Protein AF-A0A8T4DBW3-F1 (afdb_monomer_lite)

Secondary structure (DSSP, 8-state):
-HHHHHHHHHHHTTPPP-------HHHHHHHHHTS-GGG---SSPPHHHHHHHHHT-

Radius of gyration: 13.49 Å; chains: 1; bounding box: 26×20×34 Å

Foldseek 3Di:
DVVVVVVVVCVVVVHDDLFDADDDVLCVVCVVVVHDSLPRDDVPRDPRNVGVVVSVD

Sequence (57 aa):
MVSEEIEQYCREKGIKIAGKILNDETVTKALVTGVPVVAYEVEPRGEAAEAIAQMWA

Structure (mmCIF, N/CA/C/O backbone):
data_AF-A0A8T4DBW3-F1
#
_entry.id   AF-A0A8T4DBW3-F1
#
loop_
_atom_site.group_PDB
_atom_site.id
_atom_site.type_symbol
_atom_site.label_atom_id
_atom_site.label_alt_id
_atom_site.label_comp_id
_atom_site.label_asym_id
_atom_site.label_entity_id
_atom_site.label_seq_id
_atom_site.pdbx_PDB_ins_code
_atom_site.Cartn_x
_atom_site.Cartn_y
_atom_site.Cartn_z
_atom_site.occupancy
_atom_site.B_iso_or_equiv
_atom_site.auth_seq_id
_atom_site.auth_comp_id
_atom_site.auth_asym_id
_atom_site.auth_atom_id
_atom_site.pdbx_PDB_model_num
ATOM 1 N N . MET A 1 1 ? 5.423 2.489 16.094 1.00 58.38 1 MET A N 1
ATOM 2 C CA . MET A 1 1 ? 5.464 2.755 14.630 1.00 58.38 1 MET A CA 1
ATOM 3 C C . MET A 1 1 ? 4.115 3.321 14.196 1.00 58.38 1 MET A C 1
ATOM 5 O O . MET A 1 1 ? 3.118 2.892 14.751 1.00 58.38 1 MET A O 1
ATOM 9 N N . VAL A 1 2 ? 4.043 4.239 13.219 1.00 69.69 2 VAL A N 1
ATOM 10 C CA . VAL A 1 2 ? 2.778 4.917 12.811 1.00 69.69 2 VAL A CA 1
ATOM 11 C C . VAL A 1 2 ? 1.645 3.933 12.465 1.00 69.69 2 VAL A C 1
ATOM 13 O O . VAL A 1 2 ? 0.477 4.220 12.709 1.00 69.69 2 VAL A O 1
ATOM 16 N N . SER A 1 3 ? 1.970 2.739 11.957 1.00 83.38 3 SER A N 1
ATOM 17 C CA . SER A 1 3 ? 0.968 1.705 11.675 1.00 83.38 3 SER A CA 1
ATOM 18 C 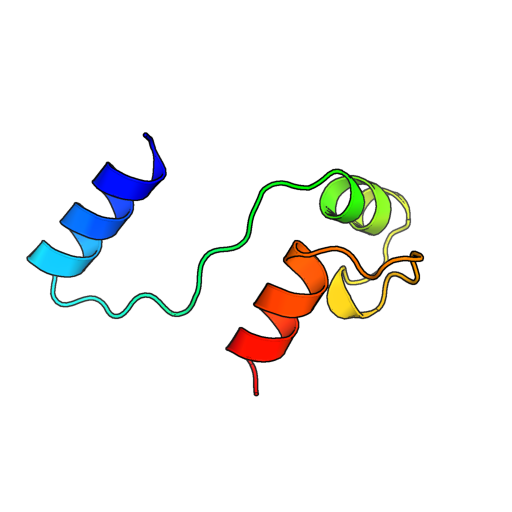C . SER A 1 3 ? 0.241 1.196 12.925 1.00 83.38 3 SER A C 1
ATOM 20 O O . SER A 1 3 ? -0.940 0.886 12.843 1.00 83.38 3 SER A O 1
ATOM 22 N N . GLU A 1 4 ? 0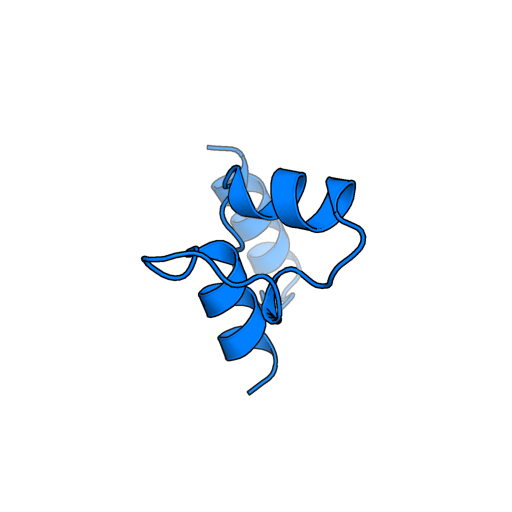.899 1.130 14.084 1.00 90.94 4 GLU A N 1
ATOM 23 C CA . GLU A 1 4 ? 0.313 0.578 15.317 1.00 90.94 4 GLU A CA 1
ATOM 24 C C . GLU A 1 4 ? -0.802 1.471 15.870 1.00 90.94 4 GLU A C 1
ATOM 26 O O . GLU A 1 4 ? -1.826 0.966 16.323 1.00 90.94 4 GLU A O 1
ATOM 31 N N . GLU A 1 5 ? -0.637 2.792 15.782 1.00 94.12 5 GLU A N 1
ATOM 32 C CA . GLU A 1 5 ? -1.645 3.767 16.218 1.00 94.12 5 GLU A CA 1
ATOM 33 C C . GLU A 1 5 ? -2.911 3.683 15.354 1.00 94.12 5 GLU A C 1
ATOM 35 O O . GLU A 1 5 ? -4.028 3.694 15.872 1.00 94.12 5 GLU A O 1
ATOM 40 N N . ILE A 1 6 ? -2.741 3.519 14.037 1.00 93.50 6 ILE A N 1
ATOM 41 C CA . ILE A 1 6 ? -3.851 3.329 13.092 1.00 93.50 6 ILE A CA 1
ATOM 42 C C . ILE A 1 6 ? -4.559 1.997 13.366 1.00 93.50 6 ILE A C 1
ATOM 44 O O . ILE A 1 6 ? -5.788 1.947 13.434 1.00 93.50 6 ILE A O 1
ATOM 48 N N . GLU A 1 7 ? -3.798 0.917 13.559 1.00 94.69 7 GLU A N 1
ATOM 49 C CA . GLU A 1 7 ? -4.350 -0.407 13.856 1.00 94.69 7 GLU A CA 1
ATOM 50 C C . GLU A 1 7 ? -5.137 -0.411 15.172 1.00 94.69 7 GLU A C 1
ATOM 52 O O . GLU A 1 7 ? -6.229 -0.984 15.250 1.00 94.69 7 GLU A O 1
ATOM 57 N N . GLN A 1 8 ? -4.611 0.262 16.196 1.00 96.38 8 GLN A N 1
ATOM 58 C CA . GLN A 1 8 ? -5.275 0.408 17.483 1.00 96.38 8 GLN A CA 1
ATOM 59 C C . GLN A 1 8 ? -6.575 1.207 17.357 1.00 96.38 8 GLN A C 1
ATOM 61 O O . GLN A 1 8 ? -7.614 0.754 17.839 1.00 96.38 8 GLN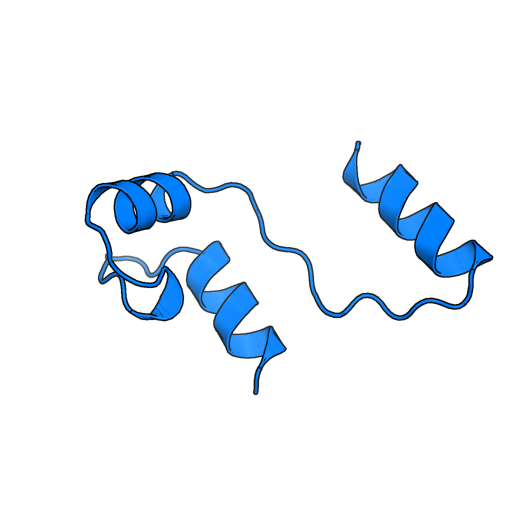 A O 1
ATOM 66 N N . TYR A 1 9 ? -6.555 2.332 16.640 1.00 96.19 9 TYR A N 1
ATOM 67 C CA . TYR A 1 9 ? -7.758 3.116 16.374 1.00 96.19 9 TYR A CA 1
ATOM 68 C C . TYR A 1 9 ? -8.834 2.292 15.651 1.00 96.19 9 TYR A C 1
ATOM 70 O O . TYR A 1 9 ? -9.996 2.279 16.063 1.00 96.19 9 TYR A O 1
ATOM 78 N N . CYS A 1 10 ? -8.461 1.556 14.598 1.00 96.25 10 CYS A N 1
ATOM 79 C CA . CYS A 1 10 ? -9.394 0.694 13.872 1.00 96.25 10 CYS A CA 1
ATOM 80 C C . CYS A 1 10 ? -10.004 -0.376 14.788 1.00 96.25 10 CYS A C 1
ATOM 82 O O . CYS A 1 10 ? -11.218 -0.584 14.758 1.00 96.25 10 CYS A O 1
ATOM 84 N N . ARG A 1 11 ? -9.189 -0.999 15.650 1.00 96.38 11 ARG A N 1
ATOM 85 C CA . ARG A 1 11 ? -9.639 -1.987 16.641 1.00 96.38 11 ARG A CA 1
ATOM 86 C C . ARG A 1 11 ? -10.653 -1.391 17.618 1.00 96.38 11 ARG A C 1
ATOM 88 O O . ARG A 1 11 ? -11.712 -1.977 17.819 1.00 96.38 11 ARG A O 1
ATOM 95 N N . GLU A 1 12 ? -10.359 -0.222 18.182 1.00 98.06 12 GLU A N 1
ATOM 96 C CA . GLU A 1 12 ? -11.234 0.476 19.137 1.00 98.06 12 GLU A CA 1
ATOM 97 C C . GLU A 1 12 ? -12.564 0.915 18.517 1.00 98.06 12 GLU A C 1
ATOM 99 O O . GLU A 1 12 ? -13.591 0.954 19.195 1.00 98.06 12 GLU A O 1
ATOM 104 N N . LYS A 1 13 ? -12.563 1.235 17.220 1.00 97.94 13 LYS A N 1
ATOM 105 C CA . LYS A 1 13 ? -13.760 1.652 16.481 1.00 97.94 13 LYS A CA 1
ATOM 106 C C . LYS A 1 13 ? -14.520 0.501 15.823 1.00 97.94 13 LYS A C 1
ATOM 108 O O . LYS A 1 13 ? -15.549 0.755 15.203 1.00 97.94 13 LYS A O 1
ATOM 113 N N . GLY A 1 14 ? -14.038 -0.739 15.931 1.00 97.38 14 GLY A N 1
ATOM 114 C CA . GLY A 1 14 ? -14.628 -1.885 15.232 1.00 97.38 14 GLY A CA 1
ATOM 115 C C . GLY A 1 14 ? -14.543 -1.770 13.704 1.00 97.38 14 GLY A C 1
ATOM 116 O O . GLY A 1 14 ? -15.377 -2.324 12.992 1.00 97.38 14 GLY A O 1
ATOM 117 N N . ILE A 1 15 ? -13.556 -1.032 13.192 1.00 97.50 15 ILE A N 1
ATOM 118 C CA . ILE A 1 15 ? -13.328 -0.832 11.760 1.00 97.50 15 ILE A CA 1
ATOM 119 C C . ILE A 1 15 ? -12.412 -1.945 11.253 1.00 97.50 15 ILE A C 1
ATOM 121 O O . ILE A 1 15 ? -11.310 -2.149 11.765 1.00 97.50 15 ILE A O 1
ATOM 125 N N . LYS A 1 16 ? -12.849 -2.653 10.209 1.00 95.38 16 LYS A N 1
ATOM 126 C CA . LYS A 1 16 ? -12.026 -3.665 9.543 1.00 95.38 16 LYS A CA 1
ATOM 127 C C . LYS A 1 16 ? -10.943 -2.991 8.699 1.00 95.38 16 LYS A C 1
ATOM 129 O O . LYS A 1 16 ? -11.242 -2.144 7.861 1.00 95.38 16 LYS A O 1
ATOM 134 N N . ILE A 1 17 ? -9.699 -3.420 8.877 1.00 93.75 17 ILE A N 1
ATOM 135 C CA . ILE A 1 17 ? -8.582 -3.024 8.015 1.00 93.75 17 ILE A CA 1
ATOM 136 C C . ILE A 1 17 ? -8.658 -3.840 6.723 1.00 93.75 17 ILE A C 1
ATOM 138 O O . ILE A 1 17 ? -8.668 -5.070 6.772 1.00 93.75 17 ILE A O 1
ATOM 142 N N . ALA A 1 18 ? -8.737 -3.157 5.579 1.00 92.50 18 ALA A N 1
ATOM 143 C CA . ALA A 1 18 ? -8.794 -3.801 4.265 1.00 92.50 18 ALA A CA 1
ATOM 144 C C . ALA A 1 18 ? -7.421 -4.323 3.809 1.00 92.50 18 ALA A C 1
ATOM 146 O O . ALA A 1 18 ? -7.341 -5.370 3.179 1.00 92.50 18 ALA A O 1
ATOM 147 N N . GLY A 1 19 ? -6.341 -3.633 4.177 1.00 90.44 19 GLY A N 1
ATOM 148 C CA . GLY A 1 19 ? -4.974 -4.022 3.849 1.00 90.44 19 GLY A CA 1
ATOM 149 C C . GLY A 1 19 ? -3.956 -3.020 4.388 1.00 90.44 19 GLY A C 1
ATOM 150 O O . GLY A 1 19 ? -4.322 -1.955 4.889 1.00 90.44 19 GLY A O 1
ATOM 151 N N . LYS A 1 20 ? -2.670 -3.370 4.287 1.00 90.19 20 LYS A N 1
ATOM 152 C CA . LYS A 1 20 ? -1.543 -2.485 4.607 1.00 90.19 20 LYS A CA 1
ATOM 153 C C . LYS A 1 20 ? -0.633 -2.400 3.396 1.00 90.19 20 LYS A C 1
ATOM 155 O O . LYS A 1 20 ? -0.084 -3.412 2.975 1.00 90.19 20 LYS A O 1
ATOM 160 N N . ILE A 1 21 ? -0.485 -1.199 2.853 1.00 89.75 21 ILE A N 1
ATOM 161 C CA . ILE A 1 21 ? 0.363 -0.950 1.691 1.00 89.75 21 ILE A CA 1
ATOM 162 C C . ILE A 1 21 ? 1.653 -0.308 2.189 1.00 89.75 21 ILE A C 1
ATOM 164 O O . ILE A 1 21 ? 1.616 0.751 2.819 1.00 89.75 21 ILE A O 1
ATOM 168 N N . LEU A 1 22 ? 2.782 -0.974 1.955 1.00 83.44 22 LEU A N 1
ATOM 169 C CA . LEU A 1 22 ? 4.092 -0.432 2.300 1.00 83.44 22 LEU A CA 1
ATOM 170 C C . LEU A 1 22 ? 4.441 0.732 1.373 1.00 83.44 22 LEU A C 1
ATOM 172 O O . LEU A 1 22 ? 4.070 0.748 0.199 1.00 83.44 22 LEU A O 1
ATOM 176 N N . ASN A 1 23 ? 5.163 1.711 1.915 1.00 79.62 23 ASN A N 1
ATOM 177 C CA . ASN A 1 23 ? 5.707 2.791 1.108 1.00 79.62 23 ASN A CA 1
ATOM 178 C C . ASN A 1 23 ? 6.950 2.277 0.368 1.00 79.62 23 ASN A C 1
ATOM 180 O O . ASN A 1 23 ? 8.009 2.131 0.974 1.00 79.62 23 ASN A O 1
ATOM 184 N N . ASP A 1 24 ? 6.791 1.992 -0.920 1.00 82.62 24 ASP A N 1
ATOM 185 C CA . ASP A 1 24 ? 7.849 1.558 -1.834 1.00 82.62 24 ASP A CA 1
ATOM 186 C C . ASP A 1 24 ? 8.009 2.599 -2.959 1.00 82.62 24 ASP A C 1
ATOM 188 O O . ASP A 1 24 ? 7.032 3.186 -3.43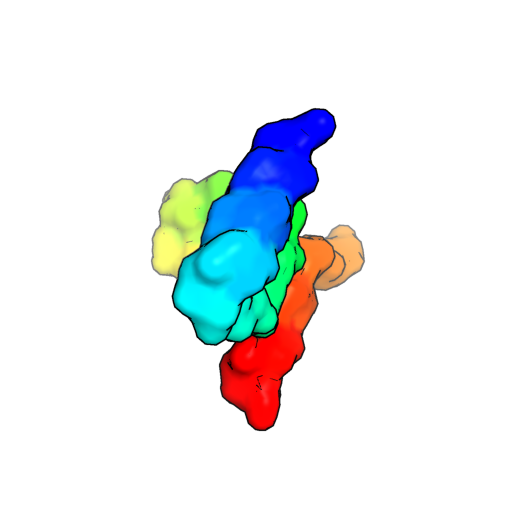2 1.00 82.62 24 ASP A O 1
ATOM 192 N N . GLU A 1 25 ? 9.243 2.814 -3.423 1.00 86.62 25 GLU A N 1
ATOM 193 C CA . GLU A 1 25 ? 9.579 3.699 -4.543 1.00 86.62 25 GLU A CA 1
ATOM 194 C C . GLU A 1 25 ? 8.784 3.389 -5.812 1.00 86.62 25 GLU A C 1
ATOM 196 O O . GLU A 1 25 ? 8.523 4.287 -6.615 1.00 86.62 25 GLU A O 1
ATOM 201 N N . THR A 1 26 ? 8.390 2.129 -5.997 1.00 87.56 26 THR A N 1
ATOM 202 C CA . THR A 1 26 ? 7.545 1.680 -7.107 1.00 87.56 26 THR A CA 1
ATOM 203 C C . THR A 1 26 ? 6.240 2.477 -7.193 1.00 87.56 26 THR A C 1
ATOM 205 O O . THR A 1 26 ? 5.790 2.797 -8.292 1.00 87.56 26 THR A O 1
ATOM 208 N N . VAL A 1 27 ? 5.668 2.887 -6.053 1.00 90.75 27 VAL A N 1
ATOM 209 C CA . VAL A 1 27 ? 4.448 3.712 -6.003 1.00 90.75 27 VAL A CA 1
ATOM 210 C C . VAL A 1 27 ? 4.704 5.088 -6.613 1.00 90.75 27 VAL A C 1
ATOM 212 O O . VAL A 1 27 ? 3.947 5.546 -7.469 1.00 90.75 27 VAL A O 1
ATOM 215 N N . THR A 1 28 ? 5.802 5.731 -6.217 1.00 91.12 28 THR A N 1
ATOM 216 C CA . THR A 1 28 ? 6.198 7.042 -6.744 1.00 91.12 28 THR A CA 1
ATOM 217 C C . THR A 1 28 ? 6.541 6.961 -8.230 1.00 91.12 28 THR A C 1
ATOM 219 O O . THR A 1 28 ? 6.139 7.828 -9.003 1.00 91.12 28 THR A O 1
ATOM 222 N N . LYS A 1 29 ? 7.244 5.905 -8.657 1.00 91.06 29 LYS A N 1
ATOM 223 C CA . LYS A 1 29 ? 7.603 5.686 -10.066 1.00 91.06 29 LYS A CA 1
ATOM 224 C C . LYS A 1 29 ? 6.360 5.478 -10.939 1.00 91.06 29 LYS A C 1
ATOM 226 O O . LYS A 1 29 ? 6.244 6.122 -11.983 1.00 91.06 29 LYS A O 1
ATOM 231 N N . ALA A 1 30 ? 5.404 4.664 -10.491 1.00 92.31 30 ALA A N 1
ATOM 232 C CA . ALA A 1 30 ? 4.117 4.480 -11.165 1.00 92.31 30 ALA A CA 1
ATOM 233 C C . ALA A 1 30 ? 3.329 5.801 -11.262 1.00 92.31 30 ALA A C 1
ATOM 235 O O . ALA A 1 30 ? 2.823 6.154 -12.326 1.00 92.31 30 ALA A O 1
ATOM 236 N N . LEU A 1 31 ? 3.303 6.584 -10.174 1.00 92.38 31 LEU A N 1
ATOM 237 C CA . LEU A 1 31 ? 2.641 7.890 -10.140 1.00 92.38 31 LEU A CA 1
ATOM 238 C C . LEU A 1 31 ? 3.240 8.872 -11.158 1.00 92.38 31 LEU A C 1
ATOM 240 O O . LEU A 1 31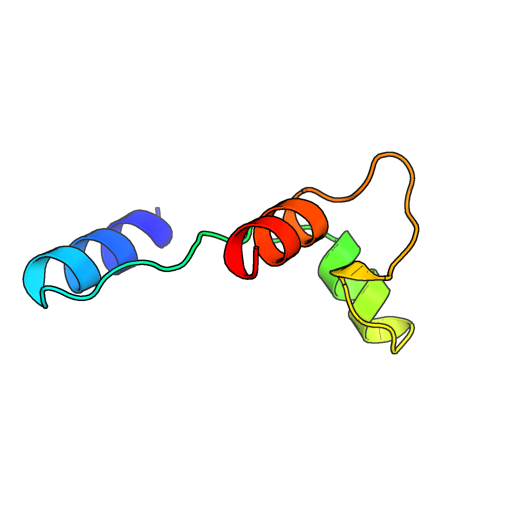 ? 2.499 9.492 -11.916 1.00 92.38 31 LEU A O 1
ATOM 244 N N . VAL A 1 32 ? 4.570 9.002 -11.197 1.00 94.81 32 VAL A N 1
ATOM 245 C CA . VAL A 1 32 ? 5.273 9.913 -12.121 1.00 94.81 32 VAL A CA 1
ATOM 246 C C . VAL A 1 32 ? 5.103 9.486 -13.579 1.00 94.81 32 VAL A C 1
ATOM 248 O O . VAL A 1 32 ? 5.000 10.334 -14.461 1.00 94.81 32 VAL A O 1
ATOM 251 N N . THR A 1 33 ? 5.050 8.179 -13.836 1.00 94.50 33 THR A N 1
ATOM 252 C CA . THR A 1 33 ? 4.815 7.630 -15.182 1.00 94.50 33 THR A CA 1
ATOM 253 C C . THR A 1 33 ? 3.342 7.650 -15.595 1.00 94.50 33 THR A C 1
ATOM 255 O O . THR A 1 33 ? 3.035 7.385 -16.755 1.00 94.50 33 THR A O 1
ATOM 258 N N . GLY A 1 34 ? 2.432 8.012 -14.685 1.00 95.62 34 GLY A N 1
ATOM 259 C CA . GLY A 1 34 ? 1.009 8.156 -14.977 1.00 95.62 34 GLY A CA 1
ATOM 260 C C . GLY A 1 34 ? 0.281 6.828 -15.175 1.00 95.62 34 GLY A C 1
ATOM 261 O O . GLY A 1 34 ? -0.731 6.798 -15.875 1.00 95.62 34 GLY A O 1
ATOM 262 N N . VAL A 1 35 ? 0.771 5.736 -14.579 1.00 95.06 35 VAL A N 1
ATOM 263 C CA . VAL A 1 35 ? 0.135 4.414 -14.671 1.00 95.06 35 VAL A CA 1
ATOM 264 C C . VAL A 1 35 ? -0.300 3.895 -13.296 1.00 95.06 35 VAL A C 1
ATOM 266 O O . VAL A 1 35 ? 0.312 4.232 -12.279 1.00 95.06 35 VA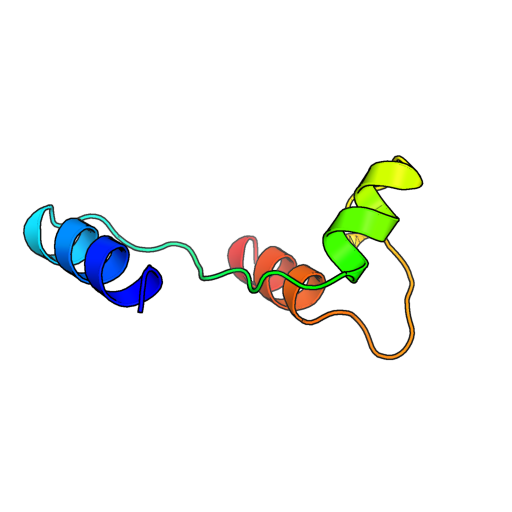L A O 1
ATOM 269 N N . PRO A 1 36 ? -1.353 3.060 -13.219 1.00 93.12 36 PRO A N 1
ATOM 270 C CA . PRO A 1 36 ? -1.736 2.418 -11.967 1.00 93.12 36 PRO A CA 1
ATOM 271 C C . PRO A 1 36 ? -0.601 1.557 -11.401 1.00 93.12 36 PRO A C 1
ATOM 273 O O . PRO A 1 36 ? 0.006 0.782 -12.135 1.00 93.12 36 PRO A O 1
ATOM 276 N N . VAL A 1 37 ? -0.386 1.606 -10.082 1.00 92.31 37 VAL A N 1
ATOM 277 C CA . VAL A 1 37 ? 0.661 0.822 -9.389 1.00 92.31 37 VAL A CA 1
ATOM 278 C C . VAL A 1 37 ? 0.553 -0.678 -9.691 1.00 92.31 37 VAL A C 1
ATOM 280 O O . VAL A 1 37 ? 1.557 -1.341 -9.909 1.00 92.31 37 VAL A O 1
ATOM 283 N N . VAL A 1 38 ? -0.668 -1.216 -9.771 1.00 92.50 38 VAL A N 1
ATOM 284 C CA . VAL A 1 38 ? -0.921 -2.638 -10.078 1.00 92.50 38 VAL A CA 1
ATOM 285 C C . VAL A 1 38 ? -0.546 -3.051 -11.506 1.00 92.50 38 VAL A C 1
ATOM 287 O O . VAL A 1 38 ? -0.344 -4.242 -11.746 1.00 92.50 38 VAL A O 1
ATOM 290 N N . ALA A 1 39 ? -0.462 -2.082 -12.424 1.00 91.88 39 ALA A N 1
ATOM 291 C CA . ALA A 1 39 ? -0.111 -2.252 -13.833 1.00 91.88 39 ALA A CA 1
ATOM 292 C C . ALA A 1 39 ? 1.316 -1.768 -14.147 1.00 91.88 39 ALA A C 1
ATOM 294 O O . ALA A 1 39 ? 1.737 -1.813 -15.299 1.00 91.88 39 ALA A O 1
ATOM 295 N N . TYR A 1 40 ? 2.049 -1.269 -13.148 1.00 90.44 40 TYR A N 1
ATOM 296 C CA . TYR A 1 40 ? 3.423 -0.828 -13.327 1.00 90.44 40 TYR A CA 1
ATOM 297 C C . TYR A 1 40 ? 4.355 -2.041 -13.314 1.00 90.44 40 TYR A C 1
ATOM 299 O O . TYR A 1 40 ? 4.519 -2.709 -12.292 1.00 90.44 40 TYR A O 1
ATOM 307 N N . GLU A 1 41 ? 4.934 -2.342 -14.473 1.00 83.25 41 GLU A N 1
ATOM 308 C CA . GLU A 1 41 ? 5.807 -3.496 -14.670 1.00 83.25 41 GLU A CA 1
ATOM 309 C C . GLU A 1 41 ? 7.224 -3.189 -14.162 1.00 83.25 41 GLU A C 1
ATOM 311 O O . GLU A 1 41 ? 7.961 -2.390 -14.741 1.00 83.25 41 GLU A O 1
ATOM 316 N N . VAL A 1 42 ? 7.599 -3.835 -13.059 1.00 79.62 42 VAL A N 1
ATOM 317 C CA . VAL A 1 42 ? 8.954 -3.857 -12.491 1.00 79.62 42 VAL A CA 1
ATOM 318 C C . VAL A 1 42 ? 9.304 -5.288 -12.101 1.00 79.62 42 VAL A C 1
ATOM 320 O O . VAL A 1 42 ? 8.420 -6.043 -11.701 1.00 79.62 42 VAL A O 1
ATOM 323 N N . GLU A 1 43 ? 10.581 -5.657 -12.208 1.00 80.12 43 GLU A N 1
ATOM 324 C CA . GLU A 1 43 ? 11.083 -6.983 -11.832 1.00 80.12 43 GLU A CA 1
ATOM 325 C C . GLU A 1 43 ? 12.112 -6.866 -10.692 1.00 80.12 43 GLU A C 1
ATOM 327 O O . GLU A 1 43 ? 13.154 -6.228 -10.889 1.00 80.12 43 GLU A O 1
ATOM 332 N N . PRO A 1 44 ? 11.857 -7.464 -9.509 1.00 80.50 44 PRO A N 1
ATOM 333 C CA . PRO A 1 44 ? 10.632 -8.180 -9.128 1.00 80.50 44 PRO A CA 1
ATOM 334 C C . PRO A 1 44 ? 9.430 -7.236 -8.952 1.00 80.50 44 PRO A C 1
ATOM 336 O O . PRO A 1 44 ? 9.599 -6.038 -8.711 1.00 80.50 44 PRO A O 1
ATOM 339 N N . ARG A 1 45 ? 8.211 -7.789 -9.025 1.00 83.88 45 ARG A N 1
ATOM 340 C CA . ARG A 1 45 ? 6.970 -7.034 -8.786 1.00 83.88 45 ARG A CA 1
ATOM 341 C C . ARG A 1 45 ? 7.007 -6.362 -7.410 1.00 83.88 45 ARG A C 1
ATOM 343 O O . ARG A 1 45 ? 7.267 -7.020 -6.406 1.00 83.88 45 ARG A O 1
ATOM 350 N N . GLY A 1 46 ? 6.709 -5.064 -7.365 1.00 86.81 46 GLY A N 1
ATOM 351 C CA . GLY A 1 46 ? 6.729 -4.294 -6.119 1.00 86.81 46 GLY A CA 1
ATOM 352 C C . GLY A 1 46 ? 5.699 -4.785 -5.097 1.00 86.81 46 GLY A C 1
ATOM 353 O O . GLY A 1 46 ? 4.547 -5.063 -5.441 1.00 86.81 46 GLY A O 1
ATOM 354 N N . GLU A 1 47 ? 6.089 -4.832 -3.821 1.00 89.62 47 GLU A N 1
ATOM 355 C CA . GLU A 1 47 ? 5.253 -5.335 -2.717 1.00 89.62 47 GLU A CA 1
ATOM 356 C C . GLU A 1 47 ? 3.935 -4.556 -2.573 1.00 89.62 47 GLU A C 1
ATOM 358 O O . GLU A 1 47 ? 2.890 -5.129 -2.268 1.00 89.62 47 GLU A O 1
ATOM 363 N N . ALA A 1 48 ? 3.956 -3.249 -2.858 1.00 91.31 48 ALA A N 1
ATOM 364 C CA . ALA A 1 48 ? 2.759 -2.414 -2.854 1.00 91.31 48 ALA A CA 1
ATOM 365 C C . ALA A 1 48 ? 1.757 -2.822 -3.948 1.00 91.31 48 ALA A C 1
ATOM 367 O O . ALA A 1 48 ? 0.553 -2.839 -3.700 1.00 91.31 48 ALA A O 1
ATOM 368 N N . ALA A 1 49 ? 2.237 -3.174 -5.146 1.00 91.25 49 ALA A N 1
ATOM 369 C CA . ALA A 1 49 ? 1.378 -3.617 -6.243 1.00 91.25 49 ALA A CA 1
ATOM 370 C C . ALA A 1 49 ? 0.694 -4.948 -5.904 1.00 91.25 49 ALA A C 1
ATOM 372 O O . ALA A 1 49 ? -0.503 -5.104 -6.142 1.00 91.25 49 ALA A O 1
ATOM 373 N N . GLU A 1 50 ? 1.443 -5.870 -5.300 1.00 90.25 50 GLU A N 1
ATOM 374 C CA . GLU A 1 50 ? 0.935 -7.166 -4.853 1.00 90.25 50 GLU A CA 1
ATOM 375 C C . GLU A 1 50 ? -0.103 -7.008 -3.728 1.00 90.25 50 GLU A C 1
ATOM 377 O O . GLU A 1 50 ? -1.208 -7.541 -3.822 1.00 90.25 50 GLU A O 1
ATOM 382 N N . ALA A 1 51 ? 0.189 -6.191 -2.710 1.00 91.44 51 ALA A N 1
ATOM 383 C CA . ALA A 1 51 ? -0.733 -5.940 -1.602 1.00 91.44 51 ALA A CA 1
ATOM 384 C C . ALA A 1 51 ? -2.036 -5.249 -2.052 1.00 91.44 51 ALA A C 1
ATOM 386 O O . ALA A 1 51 ? -3.116 -5.592 -1.566 1.00 91.44 51 ALA A O 1
ATOM 387 N N . ILE A 1 52 ? -1.964 -4.304 -3.001 1.00 91.88 52 ILE A N 1
ATOM 388 C CA . ILE A 1 52 ? -3.161 -3.671 -3.582 1.00 91.88 52 ILE A CA 1
ATOM 389 C C . ILE A 1 52 ? -3.977 -4.695 -4.381 1.00 91.88 52 ILE A C 1
ATOM 391 O O . ILE A 1 52 ? -5.201 -4.712 -4.265 1.00 91.88 52 ILE A O 1
ATOM 395 N N . ALA A 1 53 ? -3.323 -5.556 -5.169 1.00 91.12 53 ALA A N 1
ATOM 396 C CA . ALA A 1 53 ? -4.009 -6.582 -5.953 1.00 91.12 53 ALA A CA 1
ATOM 397 C C . ALA A 1 53 ? -4.748 -7.592 -5.059 1.00 91.12 53 ALA A C 1
ATOM 399 O O . ALA A 1 53 ? -5.907 -7.902 -5.322 1.00 91.12 53 ALA A O 1
ATOM 400 N N . GLN A 1 54 ? -4.116 -8.044 -3.972 1.00 90.88 54 GLN A N 1
ATOM 401 C CA . GLN A 1 54 ? -4.719 -8.971 -3.007 1.00 90.88 54 GLN A CA 1
ATOM 402 C C . GLN A 1 54 ? -5.891 -8.357 -2.235 1.00 90.88 54 GLN A C 1
ATOM 404 O O . GLN A 1 54 ? -6.813 -9.073 -1.859 1.00 90.88 54 GLN A O 1
ATOM 409 N N . MET A 1 55 ? -5.875 -7.042 -2.003 1.00 90.62 55 MET A N 1
ATOM 410 C CA . MET A 1 55 ? -6.966 -6.354 -1.312 1.00 90.62 55 MET A CA 1
ATOM 411 C C . MET A 1 55 ? -8.280 -6.401 -2.111 1.00 90.62 55 MET A C 1
ATOM 413 O O . MET A 1 55 ? -9.344 -6.453 -1.498 1.00 90.62 55 MET A O 1
ATOM 417 N N . TRP A 1 56 ? -8.204 -6.373 -3.450 1.00 86.25 56 TRP A N 1
ATOM 418 C CA . TRP A 1 56 ? -9.349 -6.353 -4.380 1.00 86.25 56 TRP A CA 1
ATOM 419 C C . TRP A 1 56 ? -9.727 -7.714 -4.982 1.00 86.25 56 TRP A C 1
ATOM 421 O O . TRP A 1 56 ? -10.669 -7.761 -5.776 1.00 86.25 56 TRP A O 1
ATOM 431 N N . ALA A 1 57 ? -9.014 -8.785 -4.635 1.00 74.19 57 ALA A N 1
ATOM 432 C CA . ALA A 1 57 ? -9.374 -10.154 -5.009 1.00 74.19 57 ALA A CA 1
ATOM 433 C C . ALA A 1 57 ? -10.566 -10.667 -4.181 1.00 74.19 57 ALA A C 1
ATOM 435 O O . ALA A 1 57 ? -11.409 -11.384 -4.767 1.00 74.19 57 ALA A O 1
#

pLDDT: mean 89.54, std 7.22, range [58.38, 98.06]